Protein AF-A0A7W0UCQ9-F1 (afdb_monomer_lite)

Structure (mmCIF, N/CA/C/O backbone):
data_AF-A0A7W0UCQ9-F1
#
_entry.id   AF-A0A7W0UCQ9-F1
#
loop_
_atom_site.group_PDB
_atom_site.id
_atom_site.type_symbol
_atom_site.label_atom_id
_atom_site.label_alt_id
_atom_site.label_comp_id
_atom_site.label_asym_id
_atom_site.label_entity_id
_atom_site.label_seq_id
_atom_site.pdbx_PDB_ins_code
_atom_site.Cartn_x
_atom_site.Cartn_y
_atom_site.Cartn_z
_atom_site.occupancy
_atom_site.B_iso_or_equiv
_atom_site.auth_seq_id
_atom_site.auth_comp_id
_atom_site.auth_asym_id
_atom_site.auth_atom_id
_atom_site.pdbx_PDB_model_num
ATOM 1 N N . MET A 1 1 ? 7.776 18.679 -33.248 1.00 34.72 1 MET A N 1
ATOM 2 C CA . MET A 1 1 ? 6.627 18.458 -32.341 1.00 34.72 1 MET A CA 1
ATOM 3 C C . MET A 1 1 ? 6.809 17.115 -31.639 1.00 34.72 1 MET A C 1
ATOM 5 O O . MET A 1 1 ? 6.301 16.111 -32.112 1.00 34.72 1 MET A O 1
ATOM 9 N N . SER A 1 2 ? 7.594 17.074 -30.559 1.00 33.94 2 SER A N 1
ATOM 10 C CA . SER A 1 2 ? 7.740 15.868 -29.734 1.00 33.94 2 SER A CA 1
ATOM 11 C C . SER A 1 2 ? 6.747 15.980 -28.584 1.00 33.94 2 SER A C 1
ATOM 13 O O . SER A 1 2 ? 6.900 16.838 -27.715 1.00 33.94 2 SER A O 1
ATOM 15 N N . ARG A 1 3 ? 5.664 15.200 -28.626 1.00 30.12 3 ARG A N 1
ATOM 16 C CA . ARG A 1 3 ? 4.750 15.088 -27.487 1.00 30.12 3 ARG A CA 1
ATOM 17 C C . ARG A 1 3 ? 5.446 14.225 -26.441 1.00 30.12 3 ARG A C 1
ATOM 19 O O . ARG A 1 3 ? 5.519 13.010 -26.582 1.00 30.12 3 ARG A O 1
ATOM 26 N N . SER A 1 4 ? 5.981 14.886 -25.419 1.00 36.47 4 SER A N 1
ATOM 27 C CA . SER A 1 4 ? 6.424 14.257 -24.179 1.00 36.47 4 SER A CA 1
ATOM 28 C C . SER A 1 4 ? 5.329 13.319 -23.663 1.00 36.47 4 SER A C 1
ATOM 30 O O . SER A 1 4 ? 4.203 13.749 -23.415 1.00 36.47 4 SER A O 1
ATOM 32 N N . CYS A 1 5 ? 5.657 12.035 -23.513 1.00 38.16 5 CYS A N 1
ATOM 33 C CA . CYS A 1 5 ? 4.847 11.072 -22.774 1.00 38.16 5 CYS A CA 1
ATOM 34 C C . CYS A 1 5 ? 5.043 11.303 -21.272 1.00 38.16 5 CYS A C 1
ATOM 36 O O . CYS A 1 5 ? 5.518 10.423 -20.557 1.00 38.16 5 CYS A O 1
ATOM 38 N N . ALA A 1 6 ? 4.663 12.477 -20.771 1.00 41.50 6 ALA A N 1
ATOM 39 C CA . ALA A 1 6 ? 4.232 12.547 -19.389 1.00 41.50 6 ALA A CA 1
ATOM 40 C C . ALA A 1 6 ? 2.948 11.710 -19.332 1.00 41.50 6 ALA A C 1
ATOM 42 O O . ALA A 1 6 ? 1.887 12.176 -19.750 1.00 41.50 6 ALA A O 1
ATOM 43 N N . ARG A 1 7 ? 3.054 10.439 -18.914 1.00 46.44 7 ARG A N 1
ATOM 44 C CA . ARG A 1 7 ? 1.897 9.624 -18.519 1.00 46.44 7 ARG A CA 1
ATOM 45 C C . ARG A 1 7 ? 1.321 10.278 -17.268 1.00 46.44 7 ARG A C 1
ATOM 47 O O . ARG A 1 7 ? 1.626 9.889 -16.147 1.00 46.44 7 ARG A O 1
ATOM 54 N N . GLY A 1 8 ? 0.597 11.368 -17.496 1.00 43.06 8 GLY A N 1
ATOM 55 C CA . GLY A 1 8 ? -0.193 12.040 -16.494 1.00 43.06 8 GLY A CA 1
ATOM 56 C C . GLY A 1 8 ? -1.180 11.040 -15.923 1.00 43.06 8 GLY A C 1
ATOM 57 O O . GLY A 1 8 ? -1.726 10.204 -16.642 1.00 43.06 8 GLY A O 1
ATOM 58 N N . PHE A 1 9 ? -1.327 11.134 -14.614 1.00 51.28 9 PHE A N 1
ATOM 59 C CA . PHE A 1 9 ? -2.308 10.451 -13.802 1.00 51.28 9 PHE A CA 1
ATOM 60 C C . PHE A 1 9 ? -3.676 10.373 -14.508 1.00 51.28 9 PHE A C 1
ATOM 62 O O . PHE A 1 9 ? -4.336 11.392 -14.710 1.00 51.28 9 PHE A O 1
ATOM 69 N N . ASP A 1 10 ? -4.088 9.164 -14.883 1.00 58.62 10 ASP A N 1
ATOM 70 C CA . ASP A 1 10 ? -5.480 8.850 -15.197 1.00 58.62 10 ASP A CA 1
ATOM 71 C C . ASP A 1 10 ? -6.033 8.101 -13.986 1.00 58.62 10 ASP A C 1
ATOM 73 O O . ASP A 1 10 ? -5.772 6.912 -13.816 1.00 58.62 10 ASP A O 1
ATOM 77 N N . GLY A 1 11 ? -6.744 8.819 -13.114 1.00 54.31 11 GLY A N 1
ATOM 78 C CA . GLY A 1 11 ? -7.240 8.293 -11.837 1.00 54.31 11 GLY A CA 1
ATOM 79 C C . GLY A 1 11 ? -8.306 7.207 -11.946 1.00 54.31 11 GLY A C 1
ATOM 80 O O . GLY A 1 11 ? -8.752 6.692 -10.918 1.00 54.31 11 GLY A O 1
ATOM 81 N N . ASP A 1 12 ? -8.711 6.872 -13.170 1.00 62.22 12 ASP A N 1
ATOM 82 C CA . ASP A 1 12 ? -9.648 5.797 -13.468 1.00 62.22 12 ASP A CA 1
ATOM 83 C C . ASP A 1 12 ? -8.966 4.607 -14.161 1.00 62.22 12 ASP A C 1
ATOM 85 O O . ASP A 1 12 ? -9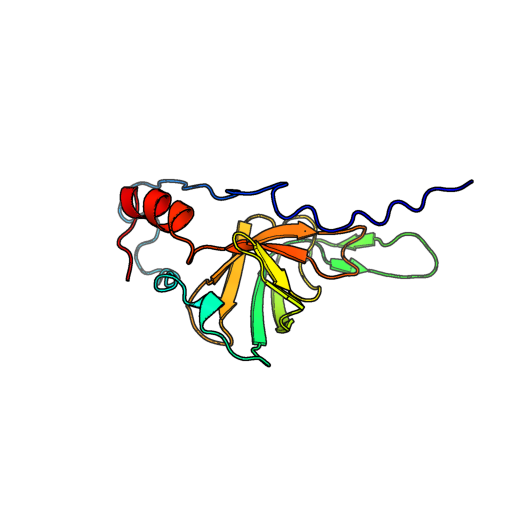.495 3.490 -14.143 1.00 62.22 12 ASP A O 1
ATOM 89 N N . ARG A 1 13 ? -7.762 4.798 -14.712 1.00 65.69 13 ARG A N 1
ATOM 90 C CA . ARG A 1 13 ? -6.945 3.707 -15.247 1.00 65.69 13 ARG A CA 1
ATOM 91 C C . ARG A 1 13 ? -6.402 2.877 -14.080 1.00 65.69 13 ARG A C 1
ATOM 93 O O . ARG A 1 13 ? -5.813 3.417 -13.150 1.00 65.69 13 ARG A O 1
ATOM 100 N N . LEU A 1 14 ? -6.592 1.556 -14.143 1.00 71.44 14 LEU A N 1
ATOM 101 C CA . LEU A 1 14 ? -6.261 0.611 -13.057 1.00 71.44 14 LEU A CA 1
ATOM 102 C C . LEU A 1 14 ? -7.075 0.833 -11.766 1.00 71.44 14 LEU A C 1
ATOM 104 O O . LEU A 1 14 ? -6.625 0.510 -10.670 1.00 71.44 14 LEU A O 1
ATOM 108 N N . ALA A 1 15 ? -8.284 1.389 -11.875 1.00 79.19 15 ALA A N 1
ATOM 109 C CA . ALA A 1 15 ? -9.243 1.334 -10.780 1.00 79.19 15 ALA A CA 1
ATOM 110 C C . ALA A 1 15 ? -9.662 -0.115 -10.487 1.00 79.19 15 ALA A C 1
ATOM 112 O O . ALA A 1 15 ? -9.799 -0.929 -11.402 1.00 79.19 15 ALA A O 1
ATOM 113 N N . HIS A 1 16 ? -9.947 -0.399 -9.217 1.00 91.38 16 HIS A N 1
ATOM 114 C CA . HIS A 1 16 ? -10.362 -1.714 -8.727 1.00 91.38 16 HIS A CA 1
ATOM 115 C C . HIS A 1 16 ? -9.307 -2.810 -8.939 1.00 91.38 16 HIS A C 1
ATOM 117 O O . HIS A 1 16 ? -9.653 -3.983 -9.075 1.00 91.38 16 HIS A O 1
ATOM 123 N N . ASP A 1 17 ? -8.026 -2.438 -8.929 1.00 93.81 17 ASP A N 1
ATOM 124 C CA . ASP A 1 17 ? -6.899 -3.366 -9.036 1.00 93.81 17 ASP A CA 1
ATOM 125 C C . ASP A 1 17 ? -6.644 -4.082 -7.699 1.00 93.81 17 ASP A C 1
ATOM 127 O O . ASP A 1 17 ? -5.713 -3.801 -6.945 1.00 93.81 17 ASP A O 1
ATOM 131 N N . VAL A 1 18 ? -7.580 -4.959 -7.345 1.00 94.25 18 VAL A N 1
ATOM 132 C CA . VAL A 1 18 ? -7.552 -5.771 -6.132 1.00 94.25 18 VAL A CA 1
ATOM 133 C C . VAL A 1 18 ? -8.118 -7.153 -6.434 1.00 94.25 18 VAL A C 1
ATOM 135 O O . VAL A 1 18 ? -9.150 -7.301 -7.088 1.00 94.25 18 VAL A O 1
ATOM 138 N N . ALA A 1 19 ? -7.464 -8.184 -5.909 1.00 95.44 19 ALA A N 1
ATOM 139 C CA . ALA A 1 19 ? -7.911 -9.565 -6.011 1.00 95.44 19 ALA A CA 1
ATOM 140 C C . ALA A 1 19 ? -7.863 -10.245 -4.641 1.00 95.44 19 ALA A C 1
ATOM 142 O O . ALA A 1 19 ? -7.112 -9.846 -3.752 1.00 95.44 19 ALA A O 1
ATOM 143 N N . VAL A 1 20 ? -8.667 -11.295 -4.474 1.00 96.62 20 VAL A N 1
ATOM 144 C CA . VAL A 1 20 ? -8.630 -12.152 -3.285 1.00 96.62 20 VAL A CA 1
ATOM 145 C C . VAL A 1 20 ? -8.267 -13.563 -3.711 1.00 96.62 20 VAL A C 1
ATOM 147 O O . VAL A 1 20 ? -8.991 -14.190 -4.483 1.00 96.62 20 VAL A O 1
ATOM 150 N N . VAL A 1 21 ? -7.174 -14.073 -3.152 1.00 96.06 21 VAL A N 1
ATOM 151 C CA . VAL A 1 21 ? -6.776 -15.475 -3.279 1.00 96.06 21 VAL A CA 1
ATOM 152 C C . VAL A 1 21 ? -7.201 -16.202 -2.010 1.00 96.06 21 VAL A C 1
ATOM 154 O O . VAL A 1 21 ? -6.821 -15.820 -0.904 1.00 96.06 21 VAL A O 1
ATOM 157 N N . LYS A 1 22 ? -8.028 -17.239 -2.162 1.00 95.31 22 LYS A N 1
ATOM 158 C CA . LYS A 1 22 ? -8.518 -18.044 -1.041 1.00 95.31 22 LYS A CA 1
ATOM 159 C C . LYS A 1 22 ? -7.659 -19.283 -0.868 1.00 95.31 22 LYS A C 1
ATOM 161 O O . LYS A 1 22 ? -7.522 -20.078 -1.792 1.00 95.31 22 LYS A O 1
ATOM 166 N N . PHE A 1 23 ? -7.163 -19.462 0.344 1.00 94.75 23 PHE A N 1
ATOM 167 C CA . PHE A 1 23 ? -6.444 -20.658 0.755 1.00 94.75 23 PHE A CA 1
ATOM 168 C C . PHE A 1 23 ? -7.345 -21.534 1.636 1.00 94.75 23 PHE A C 1
ATOM 170 O O . PHE A 1 23 ? -8.298 -21.018 2.234 1.00 94.75 23 PHE A O 1
ATOM 177 N N . PRO A 1 24 ? -7.069 -22.846 1.736 1.00 96.38 24 PRO A N 1
ATOM 178 C CA . PRO A 1 24 ? -7.701 -23.701 2.731 1.00 96.38 24 PRO A CA 1
ATOM 179 C C . PRO A 1 24 ? -7.578 -23.111 4.139 1.00 96.38 24 PRO A C 1
ATOM 181 O O . PRO A 1 24 ? -6.625 -22.387 4.452 1.00 96.38 24 PRO A O 1
ATOM 184 N N . ARG A 1 25 ? -8.542 -23.437 5.001 1.00 91.31 25 ARG A N 1
ATOM 185 C CA . ARG A 1 25 ? -8.510 -23.024 6.406 1.00 91.31 25 ARG A CA 1
ATOM 186 C C . ARG A 1 25 ? -7.179 -23.437 7.049 1.00 91.31 25 ARG A C 1
ATOM 188 O O . ARG A 1 25 ? -6.640 -24.488 6.722 1.00 91.31 25 ARG A O 1
ATOM 195 N N . ASP A 1 26 ? -6.661 -22.585 7.930 1.00 92.12 26 ASP A N 1
ATOM 196 C CA . ASP A 1 26 ? -5.444 -22.825 8.715 1.00 92.12 26 ASP A CA 1
ATOM 197 C C . ASP A 1 26 ? -4.134 -22.906 7.898 1.00 92.12 26 ASP A C 1
ATOM 199 O O . ASP A 1 26 ? -3.077 -23.153 8.471 1.00 92.12 26 ASP A O 1
ATOM 203 N N . SER A 1 27 ? -4.156 -22.581 6.591 1.00 95.25 27 SER A N 1
ATOM 204 C CA . SER A 1 27 ? -2.948 -22.538 5.732 1.00 95.25 27 SER A CA 1
ATOM 205 C C . SER A 1 27 ? -1.841 -21.617 6.262 1.00 95.25 27 SER A C 1
ATOM 207 O O . SER A 1 27 ? -0.668 -21.836 5.977 1.00 95.25 27 SER A O 1
ATOM 209 N N . PHE A 1 28 ? -2.209 -20.590 7.033 1.00 93.94 28 PHE A N 1
ATOM 210 C CA . PHE A 1 28 ? -1.288 -19.630 7.648 1.00 93.94 28 PHE A CA 1
ATOM 211 C C . PHE A 1 28 ? -1.457 -19.577 9.174 1.00 93.94 28 PHE A C 1
ATOM 213 O O . PHE A 1 28 ? -1.378 -18.508 9.779 1.00 93.94 28 PHE A O 1
ATOM 220 N N . ALA A 1 29 ? -1.753 -20.716 9.812 1.00 93.88 29 ALA A N 1
ATOM 221 C CA . ALA A 1 29 ? -1.891 -20.786 11.265 1.00 93.88 29 ALA A CA 1
ATOM 222 C C . ALA A 1 29 ? -0.640 -20.231 11.976 1.00 93.88 29 ALA A C 1
ATOM 224 O O . ALA A 1 29 ? 0.491 -20.550 11.616 1.00 93.88 29 ALA A O 1
ATOM 225 N N . GLY A 1 30 ? -0.848 -19.377 12.982 1.00 94.12 30 GLY A N 1
ATOM 226 C CA . GLY A 1 30 ? 0.234 -18.711 13.717 1.00 94.12 30 GLY A CA 1
ATOM 227 C C . GLY A 1 30 ? 0.808 -17.457 13.045 1.00 94.12 30 GLY A C 1
ATOM 228 O O . GLY A 1 30 ? 1.634 -16.781 13.654 1.00 94.12 30 GLY A O 1
ATOM 229 N N . VAL A 1 31 ? 0.359 -17.097 11.837 1.00 93.81 31 VAL A N 1
ATOM 230 C CA . VAL A 1 31 ? 0.734 -15.839 11.176 1.00 93.81 31 VAL A CA 1
ATOM 231 C C . VAL A 1 31 ? -0.307 -14.767 11.489 1.00 93.81 31 VAL A C 1
ATOM 233 O O . VAL A 1 31 ? -1.492 -14.932 11.198 1.00 93.81 31 VAL A O 1
ATOM 236 N N . ALA A 1 32 ? 0.132 -13.648 12.067 1.00 92.94 32 ALA A N 1
ATOM 237 C CA . ALA A 1 32 ? -0.735 -12.496 12.284 1.00 92.94 32 ALA A CA 1
ATOM 238 C C . ALA A 1 32 ? -1.065 -11.825 10.933 1.00 92.94 32 ALA A C 1
ATOM 240 O O . ALA A 1 32 ? -0.139 -11.444 10.210 1.00 92.94 32 ALA A O 1
ATOM 241 N N . PRO A 1 33 ? -2.350 -11.673 10.565 1.00 93.31 33 PRO A N 1
ATOM 242 C CA . PRO A 1 33 ? -2.725 -10.980 9.340 1.00 93.31 33 PRO A CA 1
ATOM 243 C C . PRO A 1 33 ? -2.486 -9.472 9.467 1.00 93.31 33 PRO A C 1
ATOM 245 O O . PRO A 1 33 ? -2.458 -8.920 10.567 1.00 93.31 33 PRO A O 1
ATOM 248 N N . ILE A 1 34 ? -2.371 -8.794 8.326 1.00 94.75 34 ILE A N 1
ATOM 249 C CA . ILE A 1 34 ? -2.501 -7.335 8.273 1.00 94.75 34 ILE A CA 1
ATOM 250 C C . ILE A 1 34 ? -3.912 -6.903 8.694 1.00 94.75 34 ILE A C 1
ATOM 252 O O . ILE A 1 34 ? -4.887 -7.638 8.518 1.00 94.75 34 ILE A O 1
ATOM 256 N N . GLU A 1 35 ? -4.033 -5.682 9.200 1.00 97.38 35 GLU A N 1
ATOM 257 C CA . GLU A 1 35 ? -5.322 -5.048 9.451 1.00 97.38 35 GLU A CA 1
ATOM 258 C C . GLU A 1 35 ? -5.800 -4.286 8.211 1.00 97.38 35 GLU A C 1
ATOM 260 O O . GLU A 1 35 ? -5.019 -3.629 7.517 1.00 97.38 35 GLU A O 1
ATOM 265 N N . LEU A 1 36 ? -7.106 -4.343 7.946 1.00 97.81 36 LEU A N 1
ATOM 266 C CA . LEU A 1 36 ? -7.740 -3.551 6.893 1.00 97.81 36 LEU A CA 1
ATOM 267 C C . LEU A 1 36 ? -8.169 -2.177 7.427 1.00 97.81 36 LEU A C 1
ATOM 269 O O . LEU A 1 36 ? -8.522 -2.046 8.600 1.00 97.81 36 LEU A O 1
ATOM 273 N N . PRO A 1 37 ? -8.182 -1.127 6.592 1.00 96.94 37 PRO A N 1
ATOM 274 C CA . PRO A 1 37 ? -8.458 0.220 7.055 1.00 96.94 37 PRO A CA 1
ATOM 275 C C . PRO A 1 37 ? -9.963 0.409 7.255 1.00 96.94 37 PRO A C 1
ATOM 277 O O . PRO A 1 37 ? -10.779 -0.073 6.463 1.00 96.94 37 PRO A O 1
ATOM 280 N N . ARG A 1 38 ? -10.353 1.177 8.282 1.00 97.12 38 ARG A N 1
ATOM 281 C CA . ARG A 1 38 ? -11.745 1.637 8.441 1.00 97.12 38 ARG A CA 1
ATOM 282 C C . ARG A 1 38 ? -12.197 2.423 7.213 1.00 97.12 38 ARG A C 1
ATOM 284 O O . ARG A 1 38 ? -11.390 3.071 6.551 1.00 97.12 38 ARG A O 1
ATOM 291 N N . ALA A 1 39 ? -13.503 2.438 6.959 1.00 97.31 39 ALA A N 1
ATOM 292 C CA . ALA A 1 39 ? -14.070 3.197 5.849 1.00 97.31 39 ALA A CA 1
ATOM 293 C C . ALA A 1 39 ? -13.621 4.671 5.870 1.00 97.31 39 ALA A C 1
ATOM 295 O O . ALA A 1 39 ? -13.686 5.345 6.915 1.00 97.31 39 ALA A O 1
ATOM 296 N N . ARG A 1 40 ? -13.206 5.160 4.694 1.00 95.44 40 ARG A N 1
ATOM 297 C CA . ARG A 1 40 ? -12.796 6.552 4.450 1.00 95.44 40 ARG A CA 1
ATOM 298 C C . ARG A 1 40 ? -11.674 7.030 5.378 1.00 95.44 40 ARG A C 1
ATOM 300 O O . ARG A 1 40 ? -11.651 8.192 5.780 1.00 95.44 40 ARG A O 1
ATOM 307 N N . LEU A 1 41 ? -10.790 6.127 5.801 1.00 95.25 41 LEU A N 1
ATOM 308 C CA . LEU A 1 41 ? -9.642 6.476 6.632 1.00 95.25 41 LEU A CA 1
ATOM 309 C C . LEU A 1 41 ? -8.743 7.498 5.932 1.00 95.25 41 LEU A C 1
ATOM 311 O O . LEU A 1 41 ? -8.379 8.485 6.567 1.00 95.25 41 LEU A O 1
ATOM 315 N N . LEU A 1 42 ? -8.440 7.298 4.647 1.00 93.75 42 LEU A N 1
ATOM 316 C CA . LEU A 1 42 ? -7.550 8.169 3.879 1.00 93.75 42 LEU A CA 1
ATOM 317 C C . LEU A 1 42 ? -8.172 9.551 3.631 1.00 93.75 42 LEU A C 1
ATOM 319 O O . LEU A 1 42 ? -7.451 10.540 3.650 1.00 93.75 42 LEU A O 1
ATOM 323 N N . ASP A 1 43 ? -9.503 9.649 3.516 1.00 92.06 43 ASP A N 1
ATOM 324 C CA . ASP A 1 43 ? -10.213 10.937 3.375 1.00 92.06 43 ASP A CA 1
ATOM 325 C C . ASP A 1 43 ? -10.039 11.848 4.602 1.00 92.06 43 ASP A C 1
ATOM 327 O O . ASP A 1 43 ? -10.190 13.065 4.510 1.00 92.06 43 ASP A O 1
ATOM 331 N N . ARG A 1 44 ? -9.789 11.254 5.775 1.00 85.19 44 ARG A N 1
ATOM 332 C CA . ARG A 1 44 ? -9.626 11.973 7.046 1.00 85.19 44 ARG A CA 1
ATOM 333 C C . ARG A 1 44 ? -8.167 12.284 7.366 1.00 85.19 44 ARG A C 1
ATOM 335 O O . ARG A 1 44 ? -7.903 12.922 8.385 1.00 85.19 44 ARG A O 1
ATOM 342 N N . LEU A 1 45 ? -7.221 11.811 6.556 1.00 76.31 45 LEU A N 1
ATOM 343 C CA . LEU A 1 45 ? -5.813 12.090 6.794 1.00 76.31 45 LEU A CA 1
ATOM 344 C C . LEU A 1 45 ? -5.518 13.553 6.459 1.00 76.31 45 LEU A C 1
ATOM 346 O O . LEU A 1 45 ? -5.632 13.991 5.320 1.00 76.31 45 LEU A O 1
ATOM 350 N N . GLN A 1 46 ? -5.115 14.305 7.478 1.00 64.00 46 GLN A N 1
ATOM 351 C CA . GLN A 1 46 ? -4.476 15.608 7.317 1.00 64.00 46 GLN A CA 1
ATOM 352 C C . GLN A 1 46 ? -2.959 15.390 7.184 1.00 64.00 46 GLN A C 1
ATOM 354 O O . GLN A 1 46 ? -2.444 14.422 7.743 1.00 64.00 46 GLN A O 1
ATOM 359 N N . GLY A 1 47 ? -2.278 16.249 6.414 1.00 64.31 47 GLY A N 1
ATOM 360 C CA . GLY A 1 47 ? -0.932 16.045 5.846 1.00 64.31 47 GLY A CA 1
ATOM 361 C C . GLY A 1 47 ? 0.207 15.543 6.761 1.00 64.31 47 GLY A C 1
ATOM 362 O O . GLY A 1 47 ? 0.079 15.405 7.976 1.00 64.31 47 GLY A O 1
ATOM 363 N N . HIS A 1 48 ? 1.359 15.276 6.130 1.00 59.44 48 HIS A N 1
ATOM 364 C CA . HIS A 1 48 ? 2.578 14.682 6.710 1.00 59.44 48 HIS A CA 1
ATOM 365 C C . HIS A 1 48 ? 2.330 13.355 7.443 1.00 59.44 48 HIS A C 1
ATOM 367 O O . HIS A 1 48 ? 2.361 13.267 8.673 1.00 59.44 48 HIS A O 1
ATOM 373 N N . ARG A 1 49 ? 2.084 12.288 6.678 1.00 77.06 49 ARG A N 1
ATOM 374 C CA . ARG A 1 49 ? 2.115 10.911 7.183 1.00 77.06 49 ARG A CA 1
ATOM 375 C C . ARG A 1 49 ? 3.138 10.102 6.403 1.00 77.06 49 ARG A C 1
ATOM 377 O O . ARG A 1 49 ? 3.269 10.262 5.189 1.00 77.06 49 ARG A O 1
ATOM 384 N N . SER A 1 50 ? 3.873 9.282 7.140 1.00 91.56 50 SER A N 1
ATOM 385 C CA . SER A 1 50 ? 4.748 8.263 6.589 1.00 91.56 50 SER A CA 1
ATOM 386 C C . SER A 1 50 ? 3.940 7.011 6.266 1.00 91.56 50 SER A C 1
ATOM 388 O O . SER A 1 50 ? 2.918 6.730 6.896 1.00 91.56 50 SER A O 1
ATOM 390 N N . PHE A 1 51 ? 4.416 6.257 5.288 1.00 96.38 51 PHE A N 1
ATOM 391 C CA . PHE A 1 51 ? 3.894 4.948 4.928 1.00 96.38 51 PHE A CA 1
ATOM 392 C C . PHE A 1 51 ? 5.052 3.966 4.879 1.00 96.38 51 PHE A C 1
ATOM 394 O O . PHE A 1 51 ? 6.125 4.308 4.374 1.00 96.38 51 PHE A O 1
ATOM 401 N N . ARG A 1 52 ? 4.843 2.755 5.393 1.00 97.69 52 ARG A N 1
ATOM 402 C CA . ARG A 1 52 ? 5.818 1.672 5.270 1.00 97.69 52 ARG A CA 1
ATOM 403 C C . ARG A 1 52 ? 5.500 0.842 4.039 1.00 97.69 52 ARG A C 1
ATOM 405 O O . ARG A 1 52 ? 4.398 0.319 3.890 1.00 97.69 52 ARG A O 1
ATOM 412 N N . LEU A 1 53 ? 6.501 0.702 3.194 1.00 97.25 53 LEU A N 1
ATOM 413 C CA . LEU A 1 53 ? 6.539 -0.191 2.053 1.00 97.25 53 LEU A CA 1
ATOM 414 C C . LEU A 1 53 ? 7.206 -1.490 2.483 1.00 97.25 53 LEU A C 1
ATOM 416 O O . LEU A 1 53 ? 8.181 -1.462 3.240 1.00 97.25 53 LEU A O 1
ATOM 420 N N . VAL A 1 54 ? 6.678 -2.612 2.009 1.00 95.50 54 VAL A N 1
ATOM 421 C CA . VAL A 1 54 ? 7.253 -3.939 2.223 1.00 95.50 54 VAL A CA 1
ATOM 422 C C . VAL A 1 54 ? 7.157 -4.705 0.915 1.00 95.50 54 VAL A C 1
ATOM 424 O O . VAL A 1 54 ? 6.060 -4.837 0.379 1.00 95.50 54 VAL A O 1
ATOM 427 N N . GLY A 1 55 ? 8.276 -5.226 0.426 1.00 95.31 55 GLY A N 1
ATOM 428 C CA . GLY A 1 55 ? 8.350 -5.817 -0.905 1.00 95.31 55 GLY A CA 1
ATOM 429 C C . GLY A 1 55 ? 9.492 -6.813 -1.062 1.00 95.31 55 GLY A C 1
ATOM 430 O O . GLY A 1 55 ? 10.295 -7.010 -0.149 1.00 95.31 55 GLY A O 1
ATOM 431 N N . TYR A 1 56 ? 9.505 -7.464 -2.217 1.00 96.19 56 TYR A N 1
ATOM 432 C CA . TYR A 1 56 ? 10.573 -8.355 -2.693 1.00 96.19 56 TYR A CA 1
ATOM 433 C C . TYR A 1 56 ? 10.880 -8.068 -4.176 1.00 96.19 56 TYR A C 1
ATOM 435 O O . TYR A 1 56 ? 11.484 -8.901 -4.855 1.00 96.19 56 TYR A O 1
ATOM 443 N N . GLY A 1 57 ? 10.373 -6.948 -4.701 1.00 95.56 57 GLY A N 1
ATOM 444 C CA . GLY A 1 57 ? 10.591 -6.512 -6.068 1.00 95.56 57 GLY A CA 1
ATOM 445 C C . GLY A 1 57 ? 12.032 -6.092 -6.326 1.00 95.56 57 GLY A C 1
ATOM 446 O O . GLY A 1 57 ? 12.918 -6.235 -5.487 1.00 95.56 57 GLY A O 1
ATOM 447 N N . ALA A 1 58 ? 12.267 -5.625 -7.544 1.00 95.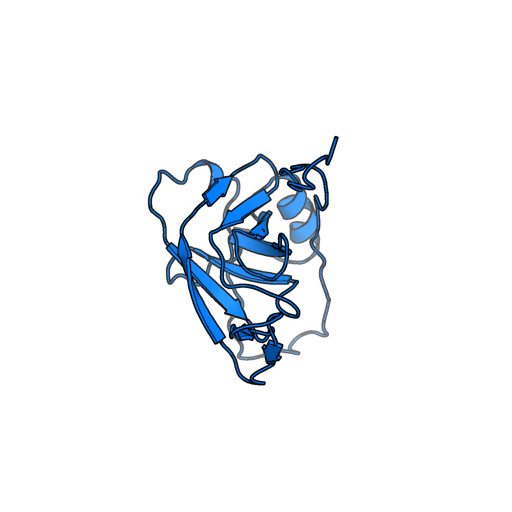19 58 ALA A N 1
ATOM 448 C CA . ALA A 1 58 ? 13.589 -5.241 -7.994 1.00 95.19 58 ALA A CA 1
ATOM 449 C C . ALA A 1 58 ? 13.961 -3.822 -7.553 1.00 95.19 58 ALA A C 1
ATOM 451 O O . ALA A 1 58 ? 13.141 -2.915 -7.643 1.00 95.19 58 ALA A O 1
ATOM 452 N N . ASP A 1 59 ? 15.226 -3.585 -7.231 1.00 91.75 59 ASP A N 1
ATOM 453 C CA . ASP A 1 59 ? 15.752 -2.235 -7.060 1.00 91.75 59 ASP A CA 1
ATOM 454 C C . ASP A 1 59 ? 16.446 -1.744 -8.341 1.00 91.75 59 ASP A C 1
ATOM 456 O O . ASP A 1 59 ? 17.200 -2.490 -8.973 1.00 91.75 59 ASP A O 1
ATOM 460 N N . PRO A 1 60 ? 16.204 -0.489 -8.76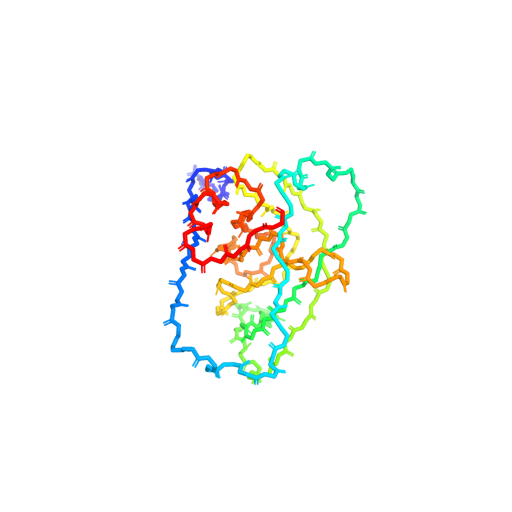7 1.00 91.19 60 PRO A N 1
ATOM 461 C CA . PRO A 1 60 ? 16.917 0.099 -9.889 1.00 91.19 60 PRO A CA 1
ATOM 462 C C . PRO A 1 60 ? 18.311 0.580 -9.462 1.00 91.19 60 PRO A C 1
ATOM 464 O O . PRO A 1 60 ? 18.454 1.638 -8.844 1.00 91.19 60 PRO A O 1
ATOM 467 N N . GLU A 1 61 ? 19.351 -0.126 -9.888 1.00 91.94 61 GLU A N 1
ATOM 468 C CA . GLU A 1 61 ? 20.734 0.339 -9.817 1.00 91.94 61 GLU A CA 1
ATOM 469 C C . GLU A 1 61 ? 21.042 1.278 -10.985 1.00 91.94 61 GLU A C 1
ATOM 471 O O . GLU A 1 61 ? 20.774 0.976 -12.152 1.00 91.94 61 GLU A O 1
ATOM 476 N N . ARG A 1 62 ? 21.597 2.453 -10.677 1.00 89.94 62 ARG A N 1
ATOM 477 C CA . ARG A 1 62 ? 21.847 3.516 -11.659 1.00 89.94 62 ARG A CA 1
ATOM 478 C C . ARG A 1 62 ? 23.344 3.772 -11.798 1.00 89.94 62 ARG A C 1
ATOM 480 O O . ARG A 1 62 ? 24.019 4.018 -10.806 1.00 89.94 62 ARG A O 1
ATOM 487 N N . GLY A 1 63 ? 23.818 3.770 -13.040 1.00 87.06 63 GLY A N 1
ATOM 488 C CA . GLY A 1 63 ? 25.158 4.206 -13.443 1.00 87.06 63 GLY A CA 1
ATOM 489 C C . GLY A 1 63 ? 25.076 5.109 -14.676 1.00 87.06 63 GLY A C 1
ATOM 490 O O . GLY A 1 63 ? 24.033 5.712 -14.926 1.00 87.06 63 GLY A O 1
ATOM 491 N N . ASP A 1 64 ? 26.128 5.150 -15.493 1.00 87.00 64 ASP A N 1
ATOM 492 C CA . ASP A 1 64 ? 26.213 6.019 -16.686 1.00 87.00 64 ASP A CA 1
ATOM 493 C C . ASP A 1 64 ? 25.321 5.573 -17.873 1.00 87.00 64 ASP A C 1
ATOM 495 O O . ASP A 1 64 ? 25.428 6.097 -18.983 1.00 87.00 64 ASP A O 1
ATOM 499 N N . GLY A 1 65 ? 24.427 4.602 -17.663 1.00 88.38 65 GLY A N 1
ATOM 500 C CA . GLY A 1 65 ? 23.574 4.002 -18.689 1.00 88.38 65 GLY A CA 1
ATOM 501 C C . GLY A 1 65 ? 22.148 3.719 -18.212 1.00 88.38 65 GLY A C 1
ATOM 502 O O . GLY A 1 65 ? 21.671 4.273 -17.222 1.00 88.38 65 GLY A O 1
ATOM 503 N N . ALA A 1 66 ? 21.443 2.849 -18.942 1.00 89.62 66 ALA A N 1
ATOM 504 C CA . ALA A 1 66 ? 20.125 2.379 -18.522 1.00 89.62 66 ALA A CA 1
ATOM 505 C C . ALA A 1 66 ? 20.218 1.676 -17.153 1.00 89.62 66 ALA A C 1
ATOM 507 O O . ALA A 1 66 ? 21.204 0.977 -16.909 1.00 89.62 66 ALA A O 1
ATOM 508 N N . PRO A 1 67 ? 19.219 1.841 -16.267 1.00 91.31 67 PRO A N 1
ATOM 509 C CA . PRO A 1 67 ? 19.253 1.194 -14.968 1.00 91.31 67 PRO A CA 1
ATOM 510 C C . PRO A 1 67 ? 19.215 -0.325 -15.113 1.00 91.31 67 PRO A C 1
ATOM 512 O O . PRO A 1 67 ? 18.500 -0.865 -15.963 1.00 91.31 67 PRO A O 1
ATOM 515 N N . VAL A 1 68 ? 19.960 -0.993 -14.239 1.00 94.31 68 VAL A N 1
ATOM 516 C CA . VAL A 1 68 ? 19.878 -2.439 -14.037 1.00 94.31 68 VAL A CA 1
ATOM 517 C C . VAL A 1 68 ? 18.883 -2.683 -12.911 1.00 94.31 68 VAL A C 1
ATOM 519 O O . VAL A 1 68 ? 18.905 -1.986 -11.904 1.00 94.31 68 VAL A O 1
ATOM 522 N N . PHE A 1 69 ? 17.980 -3.641 -13.092 1.00 94.50 69 PHE A N 1
ATOM 523 C CA . PHE A 1 69 ? 16.988 -3.992 -12.078 1.00 94.50 69 PHE A CA 1
ATOM 524 C C . PHE A 1 69 ? 17.433 -5.266 -11.374 1.00 94.50 69 PHE A C 1
ATOM 526 O O . PHE A 1 69 ? 17.510 -6.322 -12.007 1.00 94.50 69 PHE A O 1
ATOM 533 N N . VAL A 1 70 ? 17.738 -5.156 -10.085 1.00 94.75 70 VAL A N 1
ATOM 534 C CA . VAL A 1 70 ? 18.285 -6.250 -9.279 1.00 94.75 70 VAL A CA 1
ATOM 535 C C . VAL A 1 70 ? 17.211 -6.783 -8.349 1.00 94.75 70 VAL A C 1
ATOM 537 O O . VAL A 1 70 ? 16.608 -6.028 -7.598 1.00 94.75 70 VAL A O 1
ATOM 540 N N . VAL A 1 71 ? 16.962 -8.092 -8.401 1.00 95.06 71 VAL A N 1
ATOM 541 C CA . VAL A 1 71 ? 16.080 -8.776 -7.448 1.00 95.06 71 VAL A CA 1
ATOM 542 C C . VAL A 1 71 ? 16.947 -9.388 -6.360 1.00 95.06 71 VAL A C 1
ATOM 544 O O . VAL A 1 71 ? 17.611 -10.400 -6.573 1.00 95.06 71 VAL A O 1
ATOM 547 N N . GLU A 1 72 ? 16.909 -8.771 -5.188 1.00 91.88 72 GLU A N 1
ATOM 548 C CA . GLU A 1 72 ? 17.743 -9.119 -4.035 1.00 91.88 72 GLU A CA 1
ATOM 549 C C . GLU A 1 72 ? 17.386 -10.479 -3.402 1.00 91.88 72 GLU A C 1
ATOM 551 O O . GLU A 1 72 ? 18.200 -11.117 -2.736 1.00 91.88 72 GLU A O 1
ATOM 556 N N . GLY A 1 73 ? 16.148 -10.947 -3.593 1.00 93.44 73 GLY A N 1
ATOM 557 C CA . GLY A 1 73 ? 15.681 -12.242 -3.085 1.00 93.44 73 GLY A CA 1
ATOM 558 C C . GLY A 1 73 ?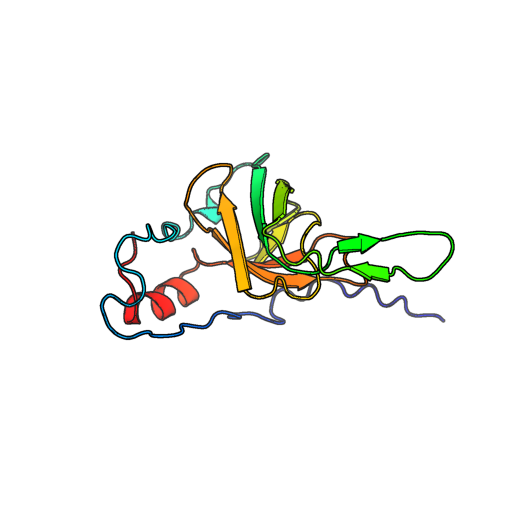 15.347 -12.273 -1.586 1.00 93.44 73 GLY A C 1
ATOM 559 O O . GLY A 1 73 ? 14.943 -13.318 -1.075 1.00 93.44 73 GLY A O 1
ATOM 560 N N . TYR A 1 74 ? 15.452 -11.147 -0.877 1.00 95.06 74 TYR A N 1
ATOM 561 C CA . TYR A 1 74 ? 15.008 -10.994 0.512 1.00 95.06 74 TYR A CA 1
ATOM 562 C C . TYR A 1 74 ? 13.989 -9.861 0.664 1.00 95.06 74 TYR A C 1
ATOM 564 O O . TYR A 1 74 ? 13.762 -9.067 -0.244 1.00 95.06 74 TYR A O 1
ATOM 572 N N . ARG A 1 75 ? 13.337 -9.811 1.833 1.00 95.31 75 ARG A N 1
ATOM 573 C CA . ARG A 1 75 ? 12.331 -8.789 2.136 1.00 95.31 75 ARG A CA 1
ATOM 574 C C . ARG A 1 75 ? 12.994 -7.433 2.279 1.00 95.31 75 ARG A C 1
ATOM 576 O O . ARG A 1 75 ? 13.848 -7.259 3.147 1.00 95.31 75 ARG A O 1
ATOM 583 N N . GLN A 1 76 ? 12.483 -6.459 1.552 1.00 95.31 76 GLN A N 1
ATOM 584 C CA . GLN A 1 76 ? 12.891 -5.073 1.667 1.00 95.31 76 GLN A CA 1
ATOM 585 C C . GLN A 1 76 ? 11.785 -4.239 2.297 1.00 95.31 76 GLN A C 1
ATOM 587 O O . GLN A 1 76 ? 10.592 -4.549 2.201 1.00 95.31 76 GLN A O 1
ATOM 592 N N . THR A 1 77 ? 12.194 -3.176 2.981 1.00 96.00 77 THR A N 1
ATOM 593 C CA . THR A 1 77 ? 11.270 -2.214 3.573 1.00 96.00 77 THR A CA 1
ATOM 594 C C . THR A 1 77 ? 11.764 -0.805 3.353 1.00 96.00 77 THR A C 1
ATOM 596 O O . THR A 1 77 ? 12.960 -0.544 3.471 1.00 96.00 77 THR A O 1
ATOM 599 N N . ARG A 1 78 ? 10.837 0.120 3.130 1.00 95.12 78 ARG A N 1
ATOM 600 C CA . ARG A 1 78 ? 11.157 1.537 2.986 1.00 95.12 78 ARG A CA 1
ATOM 601 C C . ARG A 1 78 ? 10.063 2.392 3.593 1.00 95.12 78 ARG A C 1
ATOM 603 O O . ARG A 1 78 ? 8.889 2.051 3.509 1.00 95.12 78 ARG A O 1
ATOM 610 N N . THR A 1 79 ? 10.441 3.520 4.174 1.00 96.88 79 THR A N 1
ATOM 611 C CA . THR A 1 79 ? 9.478 4.554 4.548 1.00 96.88 79 THR A CA 1
ATOM 612 C C . THR A 1 79 ? 9.352 5.554 3.409 1.00 96.88 79 THR A C 1
ATOM 614 O O . THR A 1 79 ? 10.361 6.038 2.894 1.00 96.88 79 THR A O 1
ATOM 617 N N . THR A 1 80 ? 8.120 5.868 3.025 1.00 95.06 80 THR A N 1
ATOM 618 C CA . THR A 1 80 ? 7.815 6.869 2.003 1.00 95.06 80 THR A CA 1
ATOM 619 C C . THR A 1 80 ? 6.786 7.884 2.495 1.00 95.06 80 THR A C 1
ATOM 621 O O . THR A 1 80 ? 6.169 7.713 3.551 1.00 95.06 80 THR A O 1
ATOM 624 N N . SER A 1 81 ? 6.617 8.962 1.738 1.00 92.81 81 SER A N 1
ATOM 625 C CA . SER A 1 81 ? 5.685 10.048 2.012 1.00 92.81 81 SER A CA 1
ATOM 626 C C . SER A 1 81 ? 4.500 10.043 1.054 1.00 92.81 81 SER A C 1
ATOM 628 O O . SER A 1 81 ? 4.556 9.530 -0.063 1.00 92.81 81 SER A O 1
ATOM 630 N N . PHE A 1 82 ? 3.417 10.659 1.517 1.00 92.88 82 PHE A N 1
ATOM 631 C CA . PHE A 1 82 ? 2.264 11.009 0.701 1.00 92.88 82 PHE A CA 1
ATOM 632 C C . PHE A 1 82 ? 2.656 11.884 -0.499 1.00 92.88 82 PHE A C 1
ATOM 634 O O . PHE A 1 82 ? 3.373 12.865 -0.305 1.00 92.88 82 PHE A O 1
ATOM 641 N N . ALA A 1 83 ? 2.115 11.580 -1.681 1.00 91.19 83 ALA A N 1
ATOM 642 C CA . ALA A 1 83 ? 2.214 12.436 -2.863 1.00 91.19 83 ALA A CA 1
ATOM 643 C C . ALA A 1 83 ? 0.850 13.052 -3.220 1.00 91.19 83 ALA A C 1
ATOM 645 O O . ALA A 1 83 ? 0.697 14.272 -3.255 1.00 91.19 83 ALA A O 1
ATOM 646 N N . ALA A 1 84 ? -0.166 12.211 -3.443 1.00 90.50 84 ALA A N 1
ATOM 647 C CA . ALA A 1 84 ? -1.514 12.646 -3.807 1.00 90.50 84 ALA A CA 1
ATOM 648 C C . ALA A 1 84 ? -2.582 11.613 -3.412 1.00 90.50 84 ALA A C 1
ATOM 650 O O . ALA A 1 84 ? -2.291 10.448 -3.140 1.00 90.50 84 ALA A O 1
ATOM 651 N N . LEU A 1 85 ? -3.845 12.046 -3.401 1.00 90.38 85 LEU A N 1
ATOM 652 C CA . LEU A 1 85 ? -5.007 11.195 -3.145 1.00 90.38 85 LEU A CA 1
ATOM 653 C C . LEU A 1 85 ? -6.112 11.517 -4.142 1.00 90.38 85 LEU A C 1
ATOM 655 O O . LEU A 1 85 ? -6.428 12.686 -4.364 1.00 90.38 85 LEU A O 1
ATOM 659 N N . THR A 1 86 ? -6.759 10.481 -4.663 1.00 88.81 86 THR A N 1
ATOM 660 C CA . THR A 1 86 ? -8.013 10.609 -5.411 1.00 88.81 86 THR A CA 1
ATOM 661 C C . THR A 1 86 ? -9.123 9.800 -4.769 1.00 88.81 86 THR A C 1
ATOM 663 O O . THR A 1 86 ? -8.943 9.171 -3.724 1.00 88.81 86 THR A O 1
ATOM 666 N N . HIS A 1 87 ? -10.303 9.804 -5.388 1.00 88.69 87 HIS A N 1
ATOM 667 C CA . HIS A 1 87 ? -11.447 9.020 -4.926 1.00 88.69 87 HIS A CA 1
ATOM 668 C C . HIS A 1 87 ? -11.173 7.510 -4.895 1.00 88.69 87 HIS A C 1
ATOM 670 O O . HIS A 1 87 ? -11.831 6.816 -4.126 1.00 88.69 87 HIS A O 1
ATOM 676 N N . ARG A 1 88 ? -10.227 7.004 -5.700 1.00 88.50 88 ARG A N 1
ATOM 677 C CA . ARG A 1 88 ? -9.931 5.563 -5.834 1.00 88.50 88 ARG A CA 1
ATOM 678 C C . ARG A 1 88 ? -8.493 5.174 -5.519 1.00 88.50 88 ARG A C 1
ATOM 680 O O . ARG A 1 88 ? -8.267 4.054 -5.075 1.00 88.50 88 ARG A O 1
ATOM 687 N N . GLN A 1 89 ? -7.534 6.072 -5.710 1.00 91.94 89 GLN A N 1
ATOM 688 C CA . GLN A 1 89 ? -6.116 5.726 -5.651 1.00 91.94 89 GLN A CA 1
ATOM 689 C C . GLN A 1 89 ? -5.362 6.589 -4.641 1.00 91.94 89 GLN A C 1
ATOM 691 O O . GLN A 1 89 ? -5.710 7.746 -4.390 1.00 91.94 89 GLN A O 1
ATOM 696 N N . LEU A 1 90 ? -4.332 5.989 -4.051 1.00 92.75 90 LEU A N 1
ATOM 697 C CA . LEU A 1 90 ? -3.322 6.647 -3.234 1.00 92.75 90 LEU A CA 1
ATOM 698 C C . LEU A 1 90 ? -2.041 6.728 -4.060 1.00 92.75 90 LEU A C 1
ATOM 700 O O . LEU A 1 90 ? -1.621 5.731 -4.640 1.00 92.75 90 LEU A O 1
ATOM 704 N N . GLN A 1 91 ? -1.420 7.899 -4.092 1.00 92.06 91 GLN A N 1
ATOM 705 C CA . GLN A 1 91 ? -0.114 8.084 -4.699 1.00 92.06 91 GLN A CA 1
ATOM 706 C C . GLN A 1 91 ? 0.908 8.362 -3.603 1.00 92.06 91 GLN A C 1
ATOM 708 O O . GLN A 1 91 ? 0.709 9.248 -2.764 1.00 92.06 91 GLN A O 1
ATOM 713 N N . LEU A 1 92 ? 2.002 7.609 -3.622 1.00 93.31 92 LEU A N 1
ATOM 714 C CA . LEU A 1 92 ? 3.118 7.763 -2.697 1.00 93.31 92 LEU A CA 1
ATOM 715 C C . LEU A 1 92 ? 4.401 8.036 -3.468 1.00 93.31 92 LEU A C 1
ATOM 717 O O . LEU A 1 92 ? 4.525 7.681 -4.642 1.00 93.31 92 LEU A O 1
ATOM 721 N N . GLU A 1 93 ? 5.358 8.660 -2.794 1.00 92.12 93 GLU A N 1
ATOM 722 C CA . GLU A 1 93 ? 6.693 8.851 -3.350 1.00 92.12 93 GLU A CA 1
ATOM 723 C C . GLU A 1 93 ? 7.424 7.508 -3.485 1.00 92.12 93 GLU A C 1
ATOM 725 O O . GLU A 1 93 ? 7.098 6.550 -2.786 1.00 92.12 93 GLU A O 1
ATOM 730 N N . GLY A 1 94 ? 8.390 7.439 -4.404 1.00 89.25 94 GLY A N 1
ATOM 731 C CA . GLY A 1 94 ? 8.987 6.200 -4.920 1.00 89.25 94 GLY A CA 1
ATOM 732 C C . GLY A 1 94 ? 9.473 5.154 -3.905 1.00 89.25 94 GLY A C 1
ATOM 733 O O . GLY A 1 94 ? 9.542 5.373 -2.698 1.00 89.25 94 GLY A O 1
ATOM 734 N N . GLY A 1 95 ? 9.894 4.000 -4.426 1.00 90.88 95 GLY A N 1
ATOM 735 C CA . GLY A 1 95 ? 10.427 2.902 -3.613 1.00 90.88 95 GLY A CA 1
ATOM 736 C C . GLY A 1 95 ? 9.739 1.558 -3.776 1.00 90.88 95 GLY A C 1
ATOM 737 O O . GLY A 1 95 ? 10.053 0.660 -3.010 1.00 90.88 95 GLY A O 1
ATOM 738 N N . LEU A 1 96 ? 8.826 1.441 -4.739 1.00 94.88 96 LEU A N 1
ATOM 739 C CA . LEU A 1 96 ? 8.330 0.170 -5.252 1.00 94.88 96 LEU A CA 1
ATOM 740 C C . LEU A 1 96 ? 8.635 0.086 -6.745 1.00 94.88 96 LEU A C 1
ATOM 742 O O . LEU A 1 96 ? 8.691 1.115 -7.432 1.00 94.88 96 LEU A O 1
ATOM 746 N N . CYS A 1 97 ? 8.833 -1.131 -7.233 1.00 94.56 97 CYS A N 1
ATOM 747 C CA . CYS A 1 97 ? 9.242 -1.383 -8.605 1.00 94.56 97 CYS A CA 1
ATOM 748 C C . CYS A 1 97 ? 8.712 -2.735 -9.113 1.00 94.56 97 CYS A C 1
ATOM 750 O O . CYS A 1 97 ? 7.786 -3.326 -8.553 1.00 94.56 97 CYS A O 1
ATOM 752 N N . PHE A 1 98 ? 9.274 -3.220 -10.220 1.00 94.25 98 PHE A N 1
ATOM 753 C CA . PHE A 1 98 ? 8.924 -4.499 -10.824 1.00 94.25 98 PHE A CA 1
ATOM 754 C C . PHE A 1 98 ? 8.951 -5.636 -9.799 1.00 94.25 98 PHE A C 1
ATOM 756 O O . PHE A 1 98 ? 9.948 -5.843 -9.118 1.00 94.25 98 PHE A O 1
ATOM 763 N N . GLY A 1 99 ? 7.858 -6.395 -9.719 1.00 95.06 99 GLY A N 1
ATOM 764 C CA . GLY A 1 99 ? 7.714 -7.506 -8.775 1.00 95.06 99 GLY A CA 1
ATOM 765 C C . GLY A 1 99 ? 7.070 -7.129 -7.439 1.00 95.06 99 GLY A C 1
ATOM 766 O O . GLY A 1 99 ? 6.624 -8.025 -6.730 1.00 95.06 99 GLY A O 1
ATOM 767 N N . ASP A 1 100 ? 6.921 -5.840 -7.121 1.00 96.94 100 ASP A N 1
ATOM 768 C CA . ASP A 1 100 ? 6.214 -5.420 -5.905 1.00 96.94 100 ASP A CA 1
ATOM 769 C C . ASP A 1 100 ? 4.688 -5.386 -6.061 1.00 96.94 100 ASP A C 1
ATOM 771 O O . ASP A 1 100 ? 3.993 -5.077 -5.090 1.00 96.94 100 ASP A O 1
ATOM 775 N N . SER A 1 101 ? 4.136 -5.610 -7.260 1.00 95.12 101 SER A N 1
ATOM 776 C CA . SER A 1 101 ? 2.694 -5.484 -7.529 1.00 95.12 101 SER A CA 1
ATOM 777 C C . SER A 1 101 ? 1.856 -6.274 -6.516 1.00 95.12 101 SER A C 1
ATOM 779 O O . SER A 1 101 ? 2.132 -7.435 -6.221 1.00 95.12 101 SER A O 1
ATOM 781 N N . GLY A 1 102 ? 0.827 -5.635 -5.962 1.00 96.00 102 GLY A N 1
ATOM 782 C CA . GLY A 1 102 ? -0.015 -6.191 -4.902 1.00 96.00 102 GLY A CA 1
ATOM 783 C C . GLY A 1 102 ? 0.582 -6.115 -3.491 1.00 96.00 102 GLY A C 1
ATOM 784 O O . GLY A 1 102 ? -0.094 -6.498 -2.536 1.00 96.00 102 GLY A O 1
ATOM 785 N N . SER A 1 103 ? 1.808 -5.609 -3.319 1.00 97.06 103 SER A N 1
ATOM 786 C CA . SER A 1 103 ? 2.393 -5.385 -1.991 1.00 97.06 103 SER A CA 1
ATOM 787 C C . SER A 1 103 ? 1.566 -4.388 -1.169 1.00 97.06 103 SER A C 1
ATOM 789 O O . SER A 1 103 ? 0.980 -3.458 -1.737 1.00 97.06 103 SER A O 1
ATOM 791 N N . PRO A 1 104 ? 1.501 -4.550 0.166 1.00 97.44 104 PRO A N 1
ATOM 792 C CA . PRO A 1 104 ? 0.775 -3.632 1.030 1.00 97.44 104 PRO A CA 1
ATOM 793 C C . PRO A 1 104 ? 1.572 -2.351 1.302 1.00 97.44 104 PRO A C 1
ATOM 795 O O . PRO A 1 104 ? 2.774 -2.387 1.568 1.00 97.44 104 PRO A O 1
ATOM 798 N N . GLN A 1 105 ? 0.874 -1.215 1.334 1.00 97.12 105 GLN A N 1
ATOM 799 C CA . GLN A 1 105 ? 1.382 0.028 1.920 1.00 97.12 105 GLN A CA 1
ATOM 800 C C . GLN A 1 105 ? 0.763 0.209 3.304 1.00 97.12 105 GLN A C 1
ATOM 802 O O . GLN A 1 105 ? -0.456 0.371 3.425 1.00 97.12 105 GLN A O 1
ATOM 807 N N . LEU A 1 106 ? 1.587 0.180 4.351 1.00 97.44 106 LEU A N 1
ATOM 808 C CA . LEU A 1 106 ? 1.126 0.313 5.732 1.00 97.44 106 LEU A CA 1
ATOM 809 C C . LEU A 1 106 ? 1.089 1.781 6.163 1.00 97.44 106 LEU A C 1
ATOM 811 O O . LEU A 1 106 ? 1.942 2.578 5.767 1.00 97.44 106 LEU A O 1
ATOM 815 N N . LEU A 1 107 ? 0.118 2.141 7.001 1.00 95.50 107 LEU A N 1
ATOM 816 C CA . LEU A 1 107 ? 0.027 3.479 7.583 1.00 95.50 107 LEU A CA 1
ATOM 817 C C . LEU A 1 107 ? 1.083 3.658 8.681 1.00 95.50 107 LEU A C 1
ATOM 819 O O . LEU A 1 107 ? 0.966 3.065 9.756 1.00 95.50 107 LEU A O 1
ATOM 823 N N . GLY A 1 108 ? 2.085 4.504 8.438 1.00 93.69 108 GLY A N 1
ATOM 824 C CA . GLY A 1 108 ? 3.223 4.684 9.339 1.00 93.69 108 GLY A CA 1
ATOM 825 C C . GLY A 1 108 ? 3.867 3.346 9.694 1.00 93.69 108 GLY A C 1
ATOM 826 O O . GLY A 1 108 ? 4.143 2.533 8.818 1.00 93.69 108 GLY A O 1
ATOM 827 N N . ASP A 1 109 ? 4.036 3.107 10.991 1.00 92.12 109 ASP A N 1
ATOM 828 C CA . ASP A 1 109 ? 4.606 1.870 11.532 1.00 92.12 109 ASP A CA 1
ATOM 829 C C . ASP A 1 109 ? 3.540 0.872 12.024 1.00 92.12 109 ASP A C 1
ATOM 831 O O . ASP A 1 109 ? 3.858 -0.097 12.714 1.00 92.12 109 ASP A O 1
ATOM 835 N N . THR A 1 110 ? 2.266 1.113 11.697 1.00 94.69 110 THR A N 1
ATOM 836 C CA . THR A 1 110 ? 1.149 0.245 12.097 1.00 94.69 110 THR A CA 1
ATOM 837 C C . THR A 1 110 ? 1.039 -0.997 11.208 1.00 94.69 110 THR A C 1
ATOM 839 O O . THR A 1 110 ? 1.655 -1.079 10.149 1.00 94.69 110 THR A O 1
ATOM 842 N N . ASN A 1 111 ? 0.189 -1.948 11.605 1.00 95.75 111 ASN A N 1
ATOM 843 C CA . ASN A 1 111 ? -0.156 -3.119 10.794 1.00 95.75 111 ASN A CA 1
ATOM 844 C C . ASN A 1 111 ? -1.347 -2.868 9.839 1.00 95.75 111 ASN A C 1
ATOM 846 O O . ASN A 1 111 ? -1.892 -3.810 9.268 1.00 95.75 111 ASN A O 1
ATOM 850 N N . VAL A 1 112 ? -1.787 -1.612 9.677 1.00 97.19 112 VAL A N 1
ATOM 851 C CA . VAL A 1 112 ? -2.941 -1.259 8.836 1.00 97.19 112 VAL A CA 1
ATOM 852 C C . VAL A 1 112 ? -2.486 -1.038 7.398 1.00 97.19 112 VAL A C 1
ATOM 854 O O . VAL A 1 112 ? -1.864 -0.016 7.099 1.00 97.19 112 VAL A O 1
ATOM 857 N N . ALA A 1 113 ? -2.837 -1.954 6.495 1.00 97.69 113 ALA A N 1
ATOM 858 C CA . ALA A 1 113 ? -2.597 -1.785 5.065 1.00 97.69 113 ALA A CA 1
ATOM 859 C C . ALA A 1 113 ? -3.671 -0.878 4.462 1.00 97.69 113 ALA A C 1
ATOM 861 O O . ALA A 1 113 ? -4.847 -1.227 4.431 1.00 97.69 113 ALA A O 1
ATOM 862 N N . VAL A 1 114 ? -3.290 0.303 3.984 1.00 97.19 114 VAL A N 1
ATOM 863 C CA . VAL A 1 114 ? -4.252 1.292 3.467 1.00 97.19 114 VAL A CA 1
ATOM 864 C C . VAL A 1 114 ? -4.468 1.194 1.961 1.00 97.19 114 VAL A C 1
ATOM 866 O O . VAL A 1 114 ? -5.506 1.634 1.457 1.00 97.19 114 VAL A O 1
ATOM 869 N N . ALA A 1 115 ? -3.501 0.618 1.251 1.00 96.69 115 ALA A N 1
ATOM 870 C CA . ALA A 1 115 ? -3.516 0.467 -0.193 1.00 96.69 115 ALA A CA 1
ATOM 871 C C . ALA A 1 115 ? -2.640 -0.720 -0.634 1.00 96.69 115 ALA A C 1
ATOM 873 O O . ALA A 1 115 ? -1.841 -1.232 0.162 1.00 96.69 115 ALA A O 1
ATOM 874 N N . LEU A 1 116 ? -2.812 -1.144 -1.888 1.00 97.19 116 LEU A N 1
ATOM 875 C CA . LEU A 1 116 ? -1.973 -2.134 -2.568 1.00 97.19 116 LEU A CA 1
ATOM 876 C C . LEU A 1 116 ? -1.283 -1.498 -3.773 1.00 97.19 116 LEU A C 1
ATOM 878 O O . LEU A 1 116 ? -1.894 -0.683 -4.462 1.00 97.19 116 LEU A O 1
ATOM 882 N N . PHE A 1 117 ? -0.034 -1.873 -4.040 1.00 96.19 117 PHE A N 1
ATOM 883 C CA . PHE A 1 117 ? 0.715 -1.305 -5.160 1.00 96.19 117 PHE A CA 1
ATOM 884 C C . PHE A 1 117 ? 0.177 -1.820 -6.494 1.00 96.19 117 PHE A C 1
ATOM 886 O O . PHE A 1 117 ? 0.080 -3.032 -6.681 1.00 96.19 117 PHE A O 1
ATOM 893 N N . SER A 1 118 ? -0.131 -0.905 -7.411 1.00 93.56 118 SER A N 1
ATOM 894 C CA . SER A 1 118 ? -0.695 -1.236 -8.721 1.00 93.56 118 SER A CA 1
ATOM 895 C C . SER A 1 118 ? 0.313 -1.014 -9.842 1.00 93.56 118 SER A C 1
ATOM 897 O O . SER A 1 118 ? 0.681 -1.954 -10.543 1.00 93.56 118 SER A O 1
ATOM 899 N N . ASP A 1 119 ? 0.779 0.225 -10.012 1.00 90.69 119 ASP A N 1
ATOM 900 C CA . ASP A 1 119 ? 1.629 0.595 -11.145 1.00 90.69 119 ASP A CA 1
ATOM 901 C C . ASP A 1 119 ? 2.541 1.778 -10.813 1.00 90.69 119 ASP A C 1
ATOM 903 O O . ASP A 1 119 ? 2.256 2.599 -9.935 1.00 90.69 119 ASP A O 1
ATOM 907 N N . HIS A 1 120 ? 3.650 1.886 -11.534 1.00 86.81 120 HIS A N 1
ATOM 908 C CA . HIS A 1 120 ? 4.598 2.983 -11.406 1.00 86.81 120 HIS A CA 1
ATOM 909 C C . HIS A 1 120 ? 4.846 3.657 -12.758 1.00 86.81 120 HIS A C 1
ATOM 911 O O . HIS A 1 120 ? 4.816 3.049 -13.829 1.00 86.81 120 HIS A O 1
ATOM 917 N N . GLY A 1 121 ? 5.191 4.941 -12.725 1.00 77.56 121 GLY A N 1
ATOM 918 C CA . GLY A 1 121 ? 5.701 5.623 -13.910 1.00 77.56 121 GLY A CA 1
ATOM 919 C C . GLY A 1 121 ? 7.150 5.226 -14.217 1.00 77.56 121 GLY A C 1
ATOM 920 O O . GLY A 1 121 ? 7.994 5.185 -13.325 1.00 77.56 121 GLY A O 1
ATOM 921 N N . GLY A 1 122 ? 7.465 4.990 -15.493 1.00 79.38 122 GLY A N 1
ATOM 922 C CA . GLY A 1 122 ? 8.850 4.935 -15.977 1.00 79.38 122 GLY A CA 1
ATOM 923 C C . GLY A 1 122 ? 9.687 3.776 -15.421 1.00 79.38 122 GLY A C 1
ATOM 924 O O . GLY A 1 122 ? 9.259 2.628 -15.443 1.00 79.38 122 GLY A O 1
ATOM 925 N N . GLN A 1 123 ? 10.910 4.089 -14.982 1.00 86.00 123 GLN A N 1
ATOM 926 C CA . GLN A 1 123 ? 11.929 3.139 -14.508 1.00 86.00 123 GLN A CA 1
ATOM 927 C C . GLN A 1 123 ? 12.070 3.204 -12.979 1.00 86.00 123 GLN A C 1
ATOM 929 O O . GLN A 1 123 ? 13.179 3.379 -12.461 1.00 86.00 123 GLN A O 1
ATOM 934 N N . CYS A 1 124 ? 10.942 3.156 -12.264 1.00 89.50 124 CYS A N 1
ATOM 935 C CA . CYS A 1 124 ? 10.892 3.178 -10.796 1.00 89.50 124 CYS A CA 1
ATOM 936 C C . CYS A 1 124 ? 11.598 4.403 -10.179 1.00 89.50 124 CYS A C 1
ATOM 938 O O . CYS A 1 124 ? 12.307 4.307 -9.180 1.00 89.50 124 CYS A O 1
ATOM 940 N N . ASN A 1 125 ? 11.472 5.566 -10.827 1.00 85.38 125 ASN A N 1
ATOM 941 C CA . ASN A 1 125 ? 12.184 6.802 -10.475 1.00 85.38 125 ASN A CA 1
ATOM 942 C C . ASN A 1 125 ? 11.262 7.950 -10.048 1.00 85.38 125 ASN A C 1
ATOM 944 O O . ASN A 1 125 ? 11.691 9.101 -10.013 1.00 85.38 125 ASN A O 1
ATOM 948 N N . GLY A 1 126 ? 10.007 7.651 -9.739 1.00 87.62 126 GLY A N 1
ATOM 949 C CA . GLY A 1 126 ? 9.028 8.647 -9.338 1.00 87.62 126 GLY A CA 1
ATOM 950 C C . GLY A 1 126 ? 8.012 8.068 -8.374 1.00 87.62 126 GLY A C 1
ATOM 951 O O . GLY A 1 126 ? 8.175 6.960 -7.858 1.00 87.62 126 GLY A O 1
ATOM 952 N N . SER A 1 127 ? 6.962 8.839 -8.143 1.00 91.50 127 SER A N 1
ATOM 953 C CA . SER A 1 127 ? 5.810 8.372 -7.398 1.00 91.50 127 SER A CA 1
ATOM 954 C C . SER A 1 127 ? 5.115 7.212 -8.111 1.00 91.50 127 SER A C 1
ATOM 956 O O . SER A 1 127 ? 5.207 7.035 -9.332 1.00 91.50 127 SER A O 1
ATOM 958 N N . PHE A 1 128 ? 4.410 6.410 -7.327 1.00 91.88 128 PHE A N 1
ATOM 959 C CA . PHE A 1 128 ? 3.674 5.251 -7.806 1.00 91.88 128 PHE A CA 1
ATOM 960 C C . PHE A 1 128 ? 2.222 5.303 -7.351 1.00 91.88 128 PHE A C 1
ATOM 962 O O . PHE A 1 128 ? 1.888 5.989 -6.381 1.00 91.88 128 PHE A O 1
ATOM 969 N N . VAL A 1 129 ? 1.361 4.585 -8.069 1.00 91.50 129 VAL A N 1
ATOM 970 C CA . VAL A 1 129 ? -0.072 4.532 -7.795 1.00 91.50 129 VAL A CA 1
ATOM 971 C C . VAL A 1 129 ? -0.452 3.220 -7.130 1.00 91.50 129 VAL A C 1
ATOM 973 O O . VAL A 1 129 ? 0.026 2.139 -7.484 1.00 91.50 129 VAL A O 1
ATOM 976 N N . SER A 1 130 ? -1.356 3.346 -6.169 1.00 94.38 130 SER A N 1
ATOM 977 C CA . SER A 1 130 ? -1.850 2.246 -5.365 1.00 94.38 130 SER A CA 1
ATOM 978 C C . SER A 1 130 ? -3.370 2.256 -5.291 1.00 94.38 130 SER A C 1
ATOM 980 O O . SER A 1 130 ? -3.996 3.306 -5.106 1.00 94.38 130 SER A O 1
ATOM 982 N N . GLN A 1 131 ? -3.969 1.072 -5.359 1.00 95.56 131 GLN A N 1
ATOM 983 C CA . GLN A 1 131 ? -5.395 0.870 -5.146 1.00 95.56 131 GLN A CA 1
ATOM 984 C C . GLN A 1 131 ? -5.740 1.036 -3.660 1.00 95.56 131 GLN A C 1
ATOM 986 O O . GLN A 1 131 ? -5.232 0.305 -2.808 1.00 95.56 131 GLN A O 1
ATOM 991 N N . ARG A 1 132 ? -6.630 1.981 -3.331 1.00 96.25 132 ARG A N 1
ATOM 992 C CA . ARG A 1 132 ? -7.107 2.190 -1.952 1.00 96.25 132 ARG A CA 1
ATOM 993 C C . ARG A 1 132 ? -7.949 1.009 -1.478 1.00 96.25 132 ARG A C 1
ATOM 995 O O . ARG A 1 132 ? -8.743 0.470 -2.245 1.00 96.25 132 ARG A O 1
ATOM 1002 N N . LEU A 1 133 ? -7.846 0.676 -0.191 1.00 97.50 133 LEU A N 1
ATOM 1003 C CA . LEU A 1 133 ? -8.664 -0.366 0.450 1.00 97.50 133 LEU A CA 1
ATOM 1004 C C . LEU A 1 133 ? -9.789 0.193 1.339 1.00 97.50 133 LEU A C 1
ATOM 1006 O O . LEU A 1 133 ? -10.623 -0.563 1.831 1.00 97.50 133 LEU A O 1
ATOM 1010 N N . ASP A 1 134 ? -9.828 1.509 1.572 1.00 97.56 134 ASP A N 1
ATOM 1011 C CA . ASP A 1 134 ? -10.769 2.168 2.492 1.00 97.56 134 ASP A CA 1
ATOM 1012 C C . ASP A 1 134 ? -12.026 2.745 1.810 1.00 97.56 134 ASP A C 1
ATOM 1014 O O . ASP A 1 134 ? -12.926 3.277 2.473 1.00 97.56 134 ASP A O 1
ATOM 1018 N N . THR A 1 135 ? -12.091 2.638 0.488 1.00 96.12 135 THR A N 1
ATOM 1019 C CA . THR A 1 135 ? -13.180 3.090 -0.380 1.00 96.12 135 THR A CA 1
ATOM 1020 C C . THR A 1 135 ? -14.400 2.170 -0.280 1.00 96.12 135 THR A C 1
ATOM 1022 O O . THR A 1 135 ? -14.315 0.990 0.067 1.00 96.12 135 THR A O 1
ATOM 1025 N N . ARG A 1 136 ? -15.590 2.711 -0.582 1.00 96.62 136 ARG A N 1
ATOM 1026 C CA . ARG A 1 136 ? -16.857 1.966 -0.458 1.00 96.62 136 ARG A CA 1
ATOM 1027 C C . ARG A 1 136 ? -16.886 0.717 -1.345 1.00 96.62 136 ARG A C 1
ATOM 1029 O O . ARG A 1 136 ? -17.338 -0.326 -0.881 1.00 96.62 136 ARG A O 1
ATOM 1036 N N . SER A 1 137 ? -16.446 0.829 -2.598 1.00 95.44 137 SER A N 1
ATOM 1037 C CA . SER A 1 137 ? -16.453 -0.264 -3.581 1.00 95.44 137 SER A CA 1
ATOM 1038 C C . SER A 1 137 ? -15.555 -1.425 -3.160 1.00 95.44 137 SER A C 1
ATOM 1040 O O . SER A 1 137 ? -15.998 -2.571 -3.136 1.00 95.44 137 SER A O 1
ATOM 1042 N N . GLU A 1 138 ? -14.326 -1.130 -2.759 1.00 96.81 138 GLU A N 1
ATOM 1043 C CA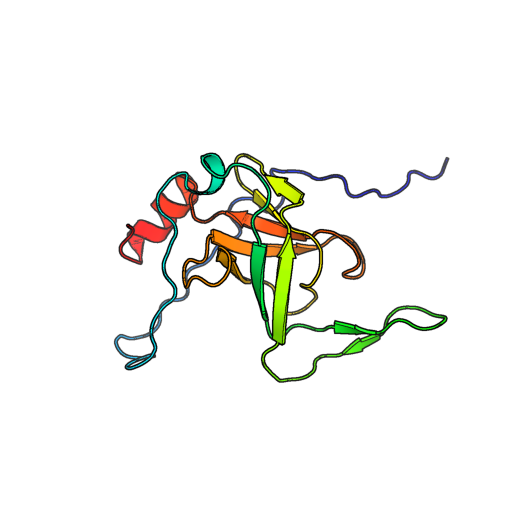 . GLU A 1 138 ? -13.308 -2.116 -2.413 1.00 96.81 138 GLU A CA 1
ATOM 1044 C C . GLU A 1 138 ? -13.655 -2.799 -1.101 1.00 96.81 138 GLU A C 1
ATOM 1046 O O . GLU A 1 138 ? -13.616 -4.023 -1.015 1.00 96.81 138 GLU A O 1
ATOM 1051 N N . ARG A 1 139 ? -14.136 -2.045 -0.108 1.00 97.62 139 ARG A N 1
ATOM 1052 C CA . ARG A 1 139 ? -14.675 -2.643 1.116 1.00 97.62 139 ARG A CA 1
ATOM 1053 C C . ARG A 1 139 ? -15.882 -3.533 0.830 1.00 97.62 139 ARG A C 1
ATOM 1055 O O . ARG A 1 139 ? -15.969 -4.628 1.367 1.00 97.62 139 ARG A O 1
ATOM 1062 N N . TRP A 1 140 ? -16.804 -3.126 -0.040 1.00 97.62 140 TRP A N 1
ATOM 1063 C CA . TRP A 1 140 ? -17.936 -3.984 -0.404 1.00 97.62 140 TRP A CA 1
ATOM 1064 C C . TRP A 1 140 ? -17.499 -5.270 -1.123 1.00 97.62 140 TRP A C 1
ATOM 1066 O O . TRP A 1 140 ? -18.087 -6.332 -0.914 1.00 97.62 140 TRP A O 1
ATOM 1076 N N . PHE A 1 141 ? -16.455 -5.204 -1.948 1.00 97.44 141 PHE A N 1
ATOM 1077 C CA . PHE A 1 141 ? -15.827 -6.384 -2.536 1.00 97.44 141 PHE A CA 1
ATOM 1078 C C . PHE A 1 141 ? -15.207 -7.293 -1.462 1.00 97.44 141 PHE A C 1
ATOM 1080 O O . PHE A 1 141 ? -15.584 -8.463 -1.371 1.00 97.44 141 PHE A O 1
ATOM 1087 N N . LEU A 1 142 ? -14.342 -6.747 -0.603 1.00 97.25 142 LEU A N 1
ATOM 1088 C CA . LEU A 1 142 ? -13.613 -7.480 0.439 1.00 97.25 142 LEU A CA 1
ATOM 1089 C C . LEU A 1 142 ? -14.525 -8.086 1.515 1.00 97.25 142 LEU A C 1
ATOM 1091 O O . LEU A 1 142 ? -14.252 -9.189 1.984 1.00 97.25 142 LEU A O 1
ATOM 1095 N N . ALA A 1 143 ? -15.639 -7.431 1.856 1.00 97.69 143 ALA A N 1
ATOM 1096 C CA . ALA A 1 143 ? -16.599 -7.899 2.864 1.00 97.69 143 ALA A CA 1
ATOM 1097 C C . ALA A 1 143 ? -17.213 -9.276 2.548 1.00 97.69 143 ALA A C 1
ATOM 1099 O O . ALA A 1 143 ? -17.770 -9.927 3.427 1.00 97.69 143 ALA A O 1
ATOM 1100 N N . ARG A 1 144 ? -17.113 -9.743 1.298 1.00 97.31 144 ARG A N 1
ATOM 1101 C CA . ARG A 1 144 ? -17.520 -11.100 0.898 1.00 97.31 144 ARG A CA 1
ATOM 1102 C C . ARG A 1 144 ? -16.559 -12.193 1.350 1.00 97.31 144 ARG A C 1
ATOM 1104 O O . ARG A 1 144 ? -16.872 -13.377 1.224 1.00 97.31 144 ARG A O 1
ATOM 1111 N N . PHE A 1 145 ? -15.359 -11.807 1.760 1.00 95.56 145 PHE A N 1
ATOM 1112 C CA . PHE A 1 145 ? -14.228 -12.709 1.923 1.00 95.56 145 PHE A CA 1
ATOM 1113 C C . PHE A 1 145 ? -13.573 -12.596 3.293 1.00 95.56 145 PHE A C 1
ATOM 1115 O O . PHE A 1 145 ? -13.096 -13.606 3.803 1.00 95.56 145 PHE A O 1
ATOM 1122 N N . VAL A 1 146 ? -13.560 -11.400 3.883 1.00 94.12 146 VAL A N 1
ATOM 1123 C CA . VAL A 1 146 ? -12.912 -11.115 5.167 1.00 94.12 146 VAL A CA 1
ATOM 1124 C C . VAL A 1 146 ? -13.768 -10.165 6.012 1.00 94.12 146 VAL A C 1
ATOM 1126 O O . VAL A 1 146 ? -14.479 -9.326 5.450 1.00 94.12 146 VAL A O 1
ATOM 1129 N N . PRO A 1 147 ? -13.722 -10.270 7.355 1.00 94.06 147 PRO A N 1
ATOM 1130 C CA . PRO A 1 147 ? -14.368 -9.295 8.225 1.00 94.06 147 PRO A CA 1
ATOM 1131 C C . PRO A 1 147 ? -13.702 -7.926 8.064 1.00 94.06 147 PRO A C 1
ATOM 1133 O O . PRO A 1 147 ? -12.486 -7.830 7.899 1.00 94.06 147 PRO A O 1
ATOM 1136 N N . LEU A 1 148 ? -14.503 -6.863 8.127 1.00 96.19 148 LEU A N 1
ATOM 1137 C CA . LEU A 1 148 ? -14.019 -5.489 8.022 1.00 96.19 148 LEU A CA 1
ATOM 1138 C C . LEU A 1 148 ? -14.265 -4.718 9.324 1.00 96.19 148 LEU A C 1
ATOM 1140 O O . LE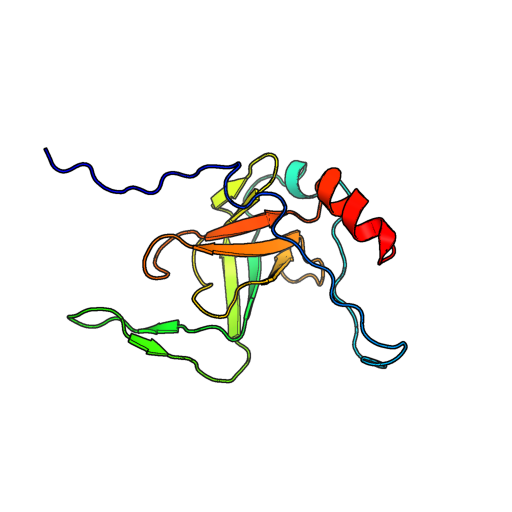U A 1 148 ? -15.329 -4.899 9.921 1.00 96.19 148 LEU A O 1
ATOM 1144 N N . PRO A 1 149 ? -13.337 -3.832 9.729 1.00 95.06 149 PRO A N 1
ATOM 1145 C CA . PRO A 1 149 ? -13.541 -2.904 10.839 1.00 95.06 149 PRO A CA 1
ATOM 1146 C C . PRO A 1 149 ? -14.368 -1.679 10.442 1.00 95.06 149 PRO A C 1
ATOM 1148 O O . PRO A 1 149 ? -14.476 -1.393 9.223 1.00 95.06 149 PRO A O 1
#

Sequence (149 aa):
MSRSCARGFDGDRLAHDVAVVKFPRDSFAGVAPIELPRARLLDRLQGHRSFRLVGYGADPERGDGAPVFVVEGYRQTRTTSFAALTHRQLQLEGGLCFGDSGSPQLLGDTNVAVALFSDHGGQCNGSFVSQRLDTRSERWFLARFVPLP

pLDDT: mean 88.46, std 14.9, range [30.12, 97.81]

Secondary structure (DSSP, 8-state):
----------TTTTTT--------TTTTTTPPPPBPPPTTTGGG--S--EEEEEE--EEEE-SSSSPEEEE-SS-EEEEEEEEEE-SSEEEE-S---TT-TT-EEEEBTSSBEEEEEEEESTTT-S-EEEEESSSHHHHHHHTTTS---

Foldseek 3Di:
DDPPPPVPDPVPVCFPVDDDDDDPPCPPPPDDAFAEDAACPVVPDDADWKKKFKFQFWDFDDDPDGTDTHRPRDIDMDIWGFDDDDLWKTKIWFDDDGRQFQTFIGTHPGSYGQWTFHADPDHRHTIGITTGCNHPVNVVVCVVPDDHD

Radius of gyration: 16.35 Å; chains: 1; bounding box: 44×42×46 Å